Protein AF-A0A5T9C1I9-F1 (afdb_monomer)

Solvent-accessible surface area (backbone atoms only — not comparable to full-atom values): 7649 Å² total; per-residue (Å²): 136,84,78,83,82,75,85,80,89,58,76,72,68,93,82,67,43,66,68,59,54,55,48,42,57,72,48,64,39,68,63,46,47,53,50,53,51,53,54,49,52,51,51,50,46,54,54,49,68,30,82,88,58,70,53,65,88,84,57,50,72,68,53,45,71,75,66,51,86,80,66,50,69,68,56,51,53,53,50,50,54,51,50,54,50,54,51,51,51,49,47,43,70,79,39,43,66,62,52,46,63,74,30,64,92,41,55,69,57,50,37,62,74,50,31,74,69,52,34,53,55,45,61,74,78,105

Mean predicted aligned error: 17.59 Å

Radius of gyration: 24.04 Å; Cα contacts (8 Å, |Δi|>4): 45; chains: 1; bounding box: 40×35×64 Å

Sequence (126 aa):
IALNKTYSGGDFDGTVRRRDFDYLKSNRRNENWNYLHNVYINACHYVHFSPQANINTSATFLQLLVNDCHSSQKNLIRNLHRLTSSVMETYITYFHYEVASTFYRSMADLKYLLGNSLYTKFKALN

pLDDT: mean 73.34, std 17.51, range [28.92, 95.19]

Foldseek 3Di:
DDQDPDDPPDQDDDDHGPVVVVVLCVPPNVVSVVVVVVVVVVVVCCCQVPVVVVHPPVDDPVSCVVPVPPQDPVNVVVVVVVVVLVVLLVCLVPPLVVVCVVCVVPLVVVCVVNPDPSSVVSVVND

Organism: Salmonella enterica (NCBI:txid28901)

Secondary structure (DSSP, 8-state):
---------SS-STT--HHHHHHHHHSSHHHHHHHHHHHHHHHHHHHHT-TTT---TT--HHHHHHH-TTS-HHHHHHHHHHHHHHHHHHHHHHSHHHHHHHTTT-HHHHHHHHHHHHHHHHHHH-

Structure (mmCIF, N/CA/C/O backbone):
data_AF-A0A5T9C1I9-F1
#
_entry.id   AF-A0A5T9C1I9-F1
#
loop_
_atom_site.group_PDB
_atom_site.id
_atom_site.type_symbol
_atom_site.label_atom_id
_atom_site.label_alt_id
_atom_site.label_comp_id
_atom_site.label_asym_id
_atom_site.label_entity_id
_atom_site.label_seq_id
_atom_site.pdbx_PDB_ins_code
_atom_site.Cartn_x
_atom_site.Cartn_y
_atom_site.Cartn_z
_atom_site.occupancy
_atom_site.B_iso_or_equiv
_atom_site.auth_seq_id
_atom_site.auth_comp_id
_atom_site.auth_asym_id
_atom_site.auth_atom_id
_atom_site.pdbx_PDB_model_num
ATOM 1 N N . ILE A 1 1 ? 12.825 7.016 -28.444 1.00 35.12 1 ILE A N 1
ATOM 2 C CA . ILE A 1 1 ? 11.604 6.889 -29.277 1.00 35.12 1 ILE A CA 1
ATOM 3 C C . ILE A 1 1 ? 10.414 6.991 -28.331 1.00 35.12 1 ILE A C 1
ATOM 5 O O . ILE A 1 1 ? 10.193 6.071 -27.557 1.00 35.12 1 ILE A O 1
ATOM 9 N N . ALA A 1 2 ? 9.740 8.141 -28.279 1.00 28.92 2 ALA A N 1
ATOM 10 C CA . ALA A 1 2 ? 8.581 8.323 -27.408 1.00 28.92 2 ALA A CA 1
ATOM 11 C C . ALA A 1 2 ? 7.333 7.843 -28.158 1.00 28.92 2 ALA A C 1
ATOM 13 O O . ALA A 1 2 ? 6.963 8.429 -29.172 1.00 28.92 2 ALA A O 1
ATOM 14 N N . LEU A 1 3 ? 6.725 6.747 -27.698 1.00 38.69 3 LEU A N 1
ATOM 15 C CA . LEU A 1 3 ? 5.473 6.250 -28.267 1.00 38.69 3 LEU A CA 1
ATOM 16 C C . LEU A 1 3 ? 4.351 7.227 -27.913 1.00 38.69 3 LEU A C 1
ATOM 18 O O . LEU A 1 3 ? 4.099 7.499 -26.737 1.00 38.69 3 LEU A O 1
ATOM 22 N N . ASN A 1 4 ? 3.704 7.769 -28.942 1.00 38.50 4 ASN A N 1
ATOM 23 C CA . ASN A 1 4 ? 2.509 8.582 -28.798 1.00 38.50 4 ASN A CA 1
ATOM 24 C C . ASN A 1 4 ? 1.386 7.706 -28.213 1.00 38.50 4 ASN A C 1
ATOM 26 O O . ASN A 1 4 ? 1.020 6.702 -28.809 1.00 38.50 4 ASN A O 1
ATOM 30 N N . LYS A 1 5 ? 0.884 8.063 -27.024 1.00 47.31 5 LYS A N 1
ATOM 31 C CA . LYS A 1 5 ? -0.134 7.307 -26.265 1.00 47.31 5 LYS A CA 1
ATOM 32 C C . LYS A 1 5 ? -1.564 7.805 -26.508 1.00 47.31 5 LYS A C 1
ATOM 34 O O . LYS A 1 5 ? -2.463 7.486 -25.733 1.00 47.31 5 LYS A O 1
ATOM 39 N N . THR A 1 6 ? -1.773 8.660 -27.507 1.00 44.78 6 THR A N 1
ATOM 40 C CA . THR A 1 6 ? -3.110 9.175 -27.812 1.00 44.78 6 THR A CA 1
ATOM 41 C C . THR A 1 6 ? -3.872 8.174 -28.677 1.00 44.78 6 THR A C 1
ATOM 43 O O . THR A 1 6 ? -3.552 7.964 -29.843 1.00 44.78 6 THR A O 1
ATOM 46 N N . TYR A 1 7 ? -4.889 7.550 -28.077 1.00 47.50 7 TYR A N 1
ATOM 47 C CA . TYR A 1 7 ? -5.825 6.663 -28.763 1.00 47.50 7 TYR A CA 1
ATOM 48 C C . TYR A 1 7 ? -6.579 7.450 -29.842 1.00 47.50 7 TYR A C 1
ATOM 50 O O . TYR A 1 7 ? -7.367 8.343 -29.532 1.00 47.50 7 TYR A O 1
ATOM 58 N N . SER A 1 8 ? -6.321 7.130 -31.109 1.00 55.69 8 SER A N 1
ATOM 59 C CA . SER A 1 8 ? -6.887 7.821 -32.279 1.00 55.69 8 SER A CA 1
ATOM 60 C C . SER A 1 8 ? -8.128 7.128 -32.859 1.00 55.69 8 SER A C 1
ATOM 62 O O . SER A 1 8 ? -8.656 7.557 -33.880 1.00 55.69 8 SER A O 1
ATOM 64 N N . GLY A 1 9 ? -8.628 6.074 -32.200 1.00 47.19 9 GLY A N 1
ATOM 65 C CA . GLY A 1 9 ? -9.895 5.421 -32.549 1.00 47.19 9 GLY A CA 1
ATOM 66 C C . GLY A 1 9 ? -9.910 4.668 -33.886 1.00 47.19 9 GLY A C 1
ATOM 67 O O . GLY A 1 9 ? -10.980 4.251 -34.320 1.00 47.19 9 GLY A O 1
ATOM 68 N N . GLY A 1 10 ? -8.754 4.494 -34.537 1.00 55.16 10 GLY A N 1
ATOM 69 C CA . GLY A 1 10 ? -8.602 3.746 -35.788 1.00 55.16 10 GLY A CA 1
ATOM 70 C C . GLY A 1 10 ? -8.102 2.308 -35.597 1.00 55.16 10 GLY A C 1
ATOM 71 O O . GLY A 1 10 ? -7.619 1.929 -34.535 1.00 55.16 10 GLY A O 1
ATOM 72 N N . ASP A 1 11 ? -8.173 1.516 -36.670 1.00 47.75 11 ASP A N 1
ATOM 73 C CA . ASP A 1 11 ? -7.818 0.081 -36.724 1.00 47.75 11 ASP A CA 1
ATOM 74 C C . ASP A 1 11 ? -6.314 -0.217 -36.518 1.00 47.75 11 ASP A C 1
ATOM 76 O O . ASP A 1 11 ? -5.903 -1.374 -36.406 1.00 47.75 11 ASP A O 1
ATOM 80 N N . PHE A 1 12 ? -5.490 0.830 -36.477 1.00 46.81 12 PHE A N 1
ATOM 81 C CA . PHE A 1 12 ? -4.052 0.774 -36.249 1.00 46.81 12 PHE A CA 1
ATOM 82 C C . PHE A 1 12 ? -3.656 1.764 -35.161 1.00 46.81 12 PHE A C 1
ATOM 84 O O . PHE A 1 12 ? -3.313 2.910 -35.439 1.00 46.81 12 PHE A O 1
ATOM 91 N N . ASP A 1 13 ? -3.645 1.284 -33.922 1.00 45.44 13 ASP A N 1
ATOM 92 C CA . ASP A 1 13 ? -2.891 1.923 -32.851 1.00 45.44 13 ASP A CA 1
ATOM 93 C C . ASP A 1 13 ? -1.577 1.153 -32.657 1.00 45.44 13 ASP A C 1
ATOM 95 O O . ASP A 1 13 ? -1.483 0.154 -31.942 1.00 45.44 13 ASP A O 1
ATOM 99 N N . GLY A 1 14 ? -0.572 1.563 -33.430 1.00 50.41 14 GLY A N 1
ATOM 100 C CA . GLY A 1 14 ? 0.846 1.366 -33.140 1.00 50.41 14 GLY A CA 1
ATOM 101 C C . GLY A 1 14 ? 1.459 -0.033 -33.227 1.00 50.41 14 GLY A C 1
ATOM 102 O O . GLY A 1 14 ? 2.653 -0.090 -33.505 1.00 50.41 14 GLY A O 1
ATOM 103 N N . THR A 1 15 ? 0.750 -1.149 -33.009 1.00 56.94 15 THR A N 1
ATOM 104 C CA . THR A 1 15 ? 1.435 -2.466 -32.967 1.00 56.94 15 THR A CA 1
ATOM 105 C C . THR A 1 15 ? 0.651 -3.701 -33.426 1.00 56.94 15 THR A C 1
ATOM 107 O O . THR A 1 15 ? 1.278 -4.562 -34.033 1.00 56.94 15 THR A O 1
ATOM 110 N N . VAL A 1 16 ? -0.669 -3.833 -33.226 1.00 54.31 16 VAL A N 1
ATOM 111 C CA . VAL A 1 16 ? -1.455 -5.001 -33.710 1.00 54.31 16 VAL A CA 1
ATOM 112 C C . VAL A 1 16 ? -2.927 -4.608 -33.902 1.00 54.31 16 VAL A C 1
ATOM 114 O O . VAL A 1 16 ? -3.477 -3.894 -33.064 1.00 54.31 16 VAL A O 1
ATOM 117 N N . ARG A 1 17 ? -3.598 -5.073 -34.971 1.00 61.66 17 ARG A N 1
ATOM 118 C CA . ARG A 1 17 ? -5.036 -4.804 -35.167 1.00 61.66 17 ARG A CA 1
ATOM 119 C C . ARG A 1 17 ? -5.861 -5.617 -34.169 1.00 61.66 17 ARG A C 1
ATOM 121 O O . ARG A 1 17 ? -5.630 -6.812 -33.989 1.00 61.66 17 ARG A O 1
ATOM 128 N N . ARG A 1 18 ? -6.896 -5.013 -33.583 1.00 65.00 18 ARG A N 1
ATOM 129 C CA . ARG A 1 18 ? -7.778 -5.670 -32.597 1.00 65.00 18 ARG A CA 1
ATOM 130 C C . ARG A 1 18 ? -8.372 -6.993 -33.098 1.00 65.00 18 ARG A C 1
ATOM 132 O O . ARG A 1 18 ? -8.382 -7.976 -32.365 1.00 65.00 18 ARG A O 1
ATOM 139 N N . ARG A 1 19 ? -8.777 -7.035 -34.369 1.00 70.31 19 ARG A N 1
ATOM 140 C CA . ARG A 1 19 ? -9.316 -8.237 -35.027 1.00 70.31 19 ARG A CA 1
ATOM 141 C C . ARG A 1 19 ? -8.343 -9.424 -35.019 1.00 70.31 19 ARG A C 1
ATOM 143 O O . ARG A 1 19 ? -8.775 -10.566 -34.910 1.00 70.31 19 ARG A O 1
ATOM 150 N N . ASP A 1 20 ? -7.040 -9.155 -35.103 1.00 68.25 20 ASP A N 1
ATOM 151 C CA . ASP A 1 20 ? -6.012 -10.193 -35.119 1.00 68.25 20 ASP A CA 1
ATOM 152 C C . ASP A 1 20 ? -5.862 -10.778 -33.704 1.00 68.25 20 ASP A C 1
ATOM 154 O O . ASP A 1 20 ? -5.730 -11.989 -33.533 1.00 68.25 20 ASP A O 1
ATOM 158 N N . PHE A 1 21 ? -5.998 -9.940 -32.671 1.00 69.75 21 PHE A N 1
ATOM 159 C CA . PHE A 1 21 ? -6.035 -10.384 -31.277 1.00 69.75 21 PHE A CA 1
ATOM 160 C C . PHE A 1 21 ? -7.299 -11.198 -30.956 1.00 69.75 21 PHE A C 1
ATOM 162 O O . PHE A 1 21 ? -7.218 -12.244 -30.310 1.00 69.75 21 PHE A O 1
ATOM 169 N N . ASP A 1 22 ? -8.462 -10.763 -31.447 1.00 73.06 22 ASP A N 1
ATOM 170 C CA . ASP A 1 22 ? -9.727 -11.488 -31.280 1.00 73.06 22 ASP A CA 1
ATOM 171 C C . ASP A 1 22 ? -9.695 -12.861 -31.986 1.00 73.06 22 ASP A C 1
ATOM 173 O 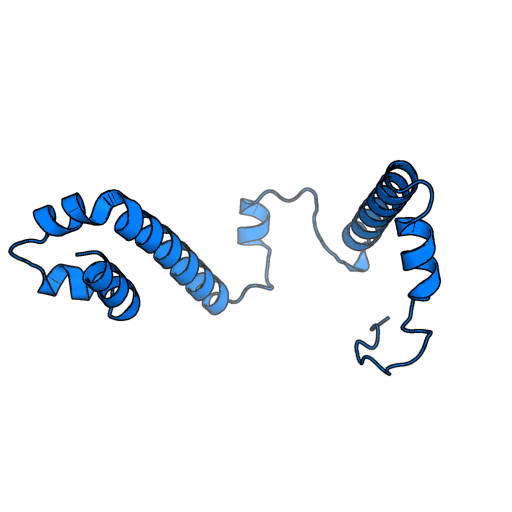O . ASP A 1 22 ? -10.180 -13.866 -31.449 1.00 73.06 22 ASP A O 1
ATOM 177 N N . TYR A 1 23 ? -9.036 -12.947 -33.147 1.00 79.06 23 TYR A N 1
ATOM 178 C CA . TYR A 1 23 ? -8.775 -14.212 -33.836 1.00 79.06 23 TYR A CA 1
ATOM 179 C C . TYR A 1 23 ? -7.835 -15.131 -33.035 1.00 79.06 23 TYR A C 1
ATOM 181 O O . TYR A 1 23 ? -8.157 -16.296 -32.797 1.00 79.06 23 TYR A O 1
ATOM 189 N N . LEU A 1 24 ? -6.705 -14.614 -32.542 1.00 72.75 24 LEU A N 1
ATOM 190 C CA . LEU A 1 24 ? -5.756 -15.394 -31.731 1.00 72.75 24 LEU A CA 1
ATOM 191 C C . LEU A 1 24 ? -6.370 -15.892 -30.414 1.00 72.75 24 LEU A C 1
ATOM 193 O O . LEU A 1 24 ? -6.001 -16.957 -29.918 1.00 72.75 24 LEU A O 1
ATOM 197 N N . LYS A 1 25 ? -7.323 -15.142 -29.851 1.00 72.00 25 LYS A N 1
ATOM 198 C CA . LYS A 1 25 ? -8.047 -15.510 -28.629 1.00 72.00 25 LYS A CA 1
ATOM 199 C C . LYS A 1 25 ? -9.074 -16.623 -28.854 1.00 72.00 25 LYS A C 1
ATOM 201 O O . LYS A 1 25 ? -9.327 -17.404 -27.934 1.00 72.00 25 LYS A O 1
ATOM 206 N N . SER A 1 26 ? -9.679 -16.680 -30.040 1.00 80.25 26 SER A N 1
ATOM 207 C CA . SER A 1 26 ? -10.710 -17.665 -30.390 1.00 80.25 26 SER A CA 1
ATOM 208 C C . SER A 1 26 ? -10.133 -18.960 -30.962 1.00 80.25 26 SER A C 1
ATOM 210 O O . SER A 1 26 ? -10.705 -20.025 -30.735 1.00 80.25 26 SER A O 1
ATOM 212 N N . ASN A 1 27 ? -8.981 -18.903 -31.632 1.00 75.69 27 ASN A N 1
ATOM 213 C CA . ASN A 1 27 ? -8.344 -20.069 -32.234 1.00 75.69 27 ASN A CA 1
ATOM 214 C C . ASN A 1 27 ? -7.120 -20.519 -31.418 1.00 75.69 27 ASN A C 1
ATOM 216 O O . ASN A 1 27 ? -6.255 -19.704 -31.124 1.00 75.69 27 ASN A O 1
ATOM 220 N N . ARG A 1 28 ? -7.031 -21.805 -31.043 1.00 75.44 28 ARG A N 1
ATOM 221 C CA . ARG A 1 28 ? -5.910 -22.389 -30.259 1.00 75.44 28 ARG A CA 1
ATOM 222 C C . ARG A 1 28 ? -5.487 -21.549 -29.045 1.00 75.44 28 ARG A C 1
ATOM 224 O O . ARG A 1 28 ? -4.306 -21.299 -28.803 1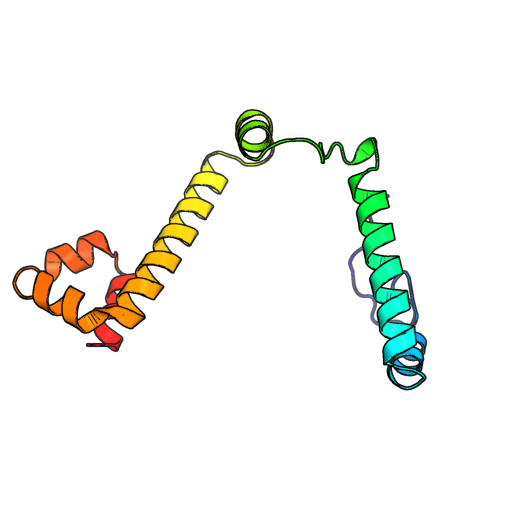.00 75.44 28 ARG A O 1
ATOM 231 N N . ARG A 1 29 ? -6.485 -21.123 -28.267 1.00 77.12 29 ARG A N 1
ATOM 232 C CA . ARG A 1 29 ? -6.367 -20.143 -27.177 1.00 77.12 29 ARG A CA 1
ATOM 233 C C . ARG A 1 29 ? -5.177 -20.379 -26.241 1.00 77.12 29 ARG A C 1
ATOM 235 O O . ARG A 1 29 ? -4.479 -19.425 -25.928 1.00 77.12 29 ARG A O 1
ATOM 242 N N . ASN A 1 30 ? -4.935 -21.615 -25.806 1.00 77.56 30 ASN A N 1
ATOM 243 C CA . ASN A 1 30 ? -3.859 -21.913 -24.853 1.00 77.56 30 ASN A CA 1
ATOM 244 C C . ASN A 1 30 ? -2.463 -21.772 -25.481 1.00 77.56 30 ASN A C 1
ATOM 246 O O . ASN A 1 30 ? -1.581 -21.173 -24.877 1.00 77.56 30 ASN A O 1
ATOM 250 N N . GLU A 1 31 ? -2.267 -22.273 -26.703 1.00 80.81 31 GLU A N 1
ATOM 251 C CA . GLU A 1 31 ? -0.987 -22.185 -27.421 1.00 80.81 31 GLU A CA 1
ATOM 252 C C . GLU A 1 31 ? -0.656 -20.735 -27.782 1.00 80.81 31 GLU A C 1
ATOM 254 O O . GLU A 1 31 ? 0.443 -20.256 -27.503 1.00 80.81 31 GLU A O 1
ATOM 259 N N . ASN A 1 32 ? -1.635 -20.013 -28.332 1.00 76.94 32 ASN A N 1
ATOM 260 C CA . ASN A 1 32 ? -1.467 -18.616 -28.722 1.00 76.94 32 ASN A CA 1
ATOM 261 C C . ASN A 1 32 ? -1.265 -17.707 -27.509 1.00 76.94 32 ASN A C 1
ATOM 263 O O . ASN A 1 32 ? -0.437 -16.800 -27.554 1.00 76.94 32 ASN A O 1
ATOM 267 N N . TRP A 1 33 ? -1.968 -17.966 -26.404 1.00 76.75 33 TRP A N 1
ATOM 268 C CA . TRP A 1 33 ? -1.745 -17.241 -25.157 1.00 76.75 33 TRP A CA 1
ATOM 269 C C . TRP A 1 33 ? -0.342 -17.484 -24.600 1.00 76.75 33 TRP A C 1
ATOM 271 O O . TRP A 1 33 ? 0.347 -16.523 -24.267 1.00 76.75 33 TRP A O 1
ATOM 281 N N . ASN A 1 34 ? 0.113 -18.740 -24.565 1.00 75.44 34 ASN A N 1
ATOM 282 C CA . ASN A 1 34 ? 1.464 -19.077 -24.115 1.00 75.44 34 ASN A CA 1
ATOM 283 C C . ASN A 1 34 ? 2.532 -18.408 -24.990 1.00 75.44 34 ASN A C 1
ATOM 285 O O . ASN A 1 34 ? 3.490 -17.837 -24.470 1.00 75.44 34 ASN A O 1
ATOM 289 N N . TYR A 1 35 ? 2.353 -18.420 -26.313 1.00 78.19 35 TYR A N 1
ATOM 290 C CA . TYR A 1 35 ? 3.252 -17.742 -27.245 1.00 78.19 35 TYR A CA 1
ATOM 291 C C . TYR A 1 35 ? 3.297 -16.226 -27.004 1.00 78.19 35 TYR A C 1
ATOM 293 O O . TYR A 1 35 ? 4.377 -15.670 -26.811 1.00 78.19 35 TYR A O 1
ATOM 301 N N . LEU A 1 36 ? 2.138 -15.560 -26.945 1.00 75.31 36 LEU A N 1
ATOM 302 C CA . LEU A 1 36 ? 2.051 -14.115 -26.701 1.00 75.31 36 LEU A CA 1
ATOM 303 C C . LEU A 1 36 ? 2.646 -13.726 -25.342 1.00 75.31 36 LEU A C 1
ATOM 305 O O . LEU A 1 36 ? 3.351 -12.723 -25.242 1.00 75.31 36 LEU A O 1
ATOM 309 N N . HIS A 1 37 ? 2.403 -14.533 -24.310 1.00 73.31 37 HIS A N 1
ATOM 310 C CA . HIS A 1 37 ? 2.959 -14.325 -22.979 1.00 73.31 37 HIS A CA 1
ATOM 311 C C . HIS A 1 37 ? 4.491 -14.421 -22.979 1.00 73.31 37 HIS A C 1
ATOM 313 O O . HIS A 1 37 ? 5.163 -13.542 -22.440 1.00 73.31 37 HIS A O 1
ATOM 319 N N . ASN A 1 38 ? 5.053 -15.423 -23.659 1.00 71.81 38 ASN A N 1
ATOM 320 C CA . ASN A 1 38 ? 6.502 -15.579 -23.794 1.00 71.81 38 ASN A CA 1
ATOM 321 C C . ASN A 1 38 ? 7.138 -14.430 -24.591 1.00 71.81 38 ASN A C 1
ATOM 323 O O . ASN A 1 38 ? 8.190 -13.918 -24.209 1.00 71.81 38 ASN A O 1
ATOM 327 N N . VAL A 1 39 ? 6.492 -13.979 -25.671 1.00 74.31 39 VAL A N 1
ATOM 328 C CA . VAL A 1 39 ? 6.957 -12.822 -26.453 1.00 74.31 39 VAL A CA 1
ATOM 329 C C . VAL A 1 39 ? 6.931 -11.544 -25.611 1.00 74.31 39 VAL A C 1
ATOM 331 O O . VAL A 1 39 ? 7.893 -10.778 -25.650 1.00 74.31 39 VAL A O 1
ATOM 334 N N . TYR A 1 40 ? 5.887 -11.335 -24.805 1.00 72.31 40 TYR A N 1
ATOM 335 C CA . TYR A 1 40 ? 5.808 -10.210 -23.872 1.00 72.31 40 TYR A CA 1
ATOM 336 C C . TYR A 1 40 ? 6.941 -10.242 -22.837 1.00 72.31 40 TYR A C 1
ATOM 338 O O . TYR A 1 40 ? 7.630 -9.238 -22.670 1.00 72.31 40 TYR A O 1
ATOM 346 N N . ILE A 1 41 ? 7.188 -11.392 -22.198 1.00 67.56 41 ILE A N 1
ATOM 347 C CA . ILE A 1 41 ? 8.297 -11.558 -21.242 1.00 67.56 41 ILE A CA 1
ATOM 348 C C . ILE A 1 41 ? 9.633 -11.213 -21.905 1.00 67.56 41 ILE A C 1
ATOM 350 O O . ILE A 1 41 ? 10.418 -10.444 -21.351 1.00 67.56 41 ILE A O 1
ATOM 354 N N . ASN A 1 42 ? 9.873 -11.720 -23.115 1.00 67.94 42 ASN A N 1
ATOM 355 C CA . ASN A 1 42 ? 11.107 -11.456 -23.851 1.00 67.94 42 ASN A CA 1
ATOM 356 C C . ASN A 1 42 ? 11.251 -9.979 -24.243 1.00 67.94 42 ASN A C 1
ATOM 358 O O . ASN A 1 42 ? 12.347 -9.428 -24.153 1.00 67.94 42 ASN A O 1
ATOM 362 N N . ALA A 1 43 ? 10.159 -9.317 -24.630 1.00 69.31 43 ALA A N 1
ATOM 363 C CA . ALA A 1 43 ? 10.158 -7.885 -24.913 1.00 69.31 43 ALA A CA 1
ATOM 364 C C . ALA A 1 43 ? 10.434 -7.060 -23.646 1.00 69.31 43 ALA A C 1
ATOM 366 O O . ALA A 1 43 ? 11.233 -6.126 -23.687 1.00 69.31 43 ALA A O 1
ATOM 367 N N . CYS A 1 44 ? 9.839 -7.430 -22.508 1.00 62.38 44 CYS A N 1
ATOM 368 C CA . CYS A 1 44 ? 10.135 -6.821 -21.213 1.00 62.38 44 CYS A CA 1
ATOM 369 C C . CYS A 1 44 ? 11.605 -7.003 -20.839 1.00 62.38 44 CYS A C 1
ATOM 371 O O . CYS A 1 44 ? 12.259 -6.024 -20.493 1.00 62.38 44 CYS A O 1
ATOM 373 N N . HIS A 1 45 ? 12.148 -8.216 -20.962 1.00 64.94 45 HIS A N 1
ATOM 374 C CA . HIS A 1 45 ? 13.574 -8.456 -20.765 1.00 64.94 45 HIS A CA 1
ATOM 375 C C . HIS A 1 45 ? 14.402 -7.551 -21.678 1.00 64.94 45 HIS A C 1
ATOM 377 O O . HIS A 1 45 ? 15.237 -6.809 -21.183 1.00 64.94 45 HIS A O 1
ATOM 383 N N . TYR A 1 46 ? 14.131 -7.510 -22.980 1.00 65.62 46 TYR A N 1
ATOM 384 C CA . TYR A 1 46 ? 14.875 -6.658 -23.908 1.00 65.62 46 TYR A CA 1
ATOM 385 C C . TYR A 1 46 ? 14.835 -5.165 -23.529 1.00 65.62 46 TYR A C 1
ATOM 387 O O . TYR A 1 46 ? 15.860 -4.485 -23.555 1.00 65.62 46 TYR A O 1
ATOM 395 N N . VAL A 1 47 ? 13.670 -4.651 -23.126 1.00 60.72 47 VAL A N 1
ATOM 396 C CA . VAL A 1 47 ? 13.516 -3.258 -22.677 1.00 60.72 47 VAL A CA 1
ATOM 397 C C . VAL A 1 47 ? 14.270 -3.006 -21.370 1.00 60.72 47 VAL A C 1
ATOM 399 O O . VAL A 1 47 ? 14.949 -1.989 -21.252 1.00 60.72 47 VAL A O 1
ATOM 402 N N . HIS A 1 48 ? 14.189 -3.920 -20.404 1.00 57.59 48 HIS A N 1
ATOM 403 C CA . HIS A 1 48 ? 14.820 -3.769 -19.090 1.00 57.59 48 HIS A CA 1
ATOM 404 C C . HIS A 1 48 ? 16.327 -4.067 -19.089 1.00 57.59 48 HIS A C 1
ATOM 406 O O . HIS A 1 48 ? 17.040 -3.528 -18.250 1.00 57.59 48 HIS A O 1
ATOM 412 N N . PHE A 1 49 ? 16.819 -4.856 -20.046 1.00 57.12 49 PHE A N 1
ATOM 413 C CA . PHE A 1 49 ? 18.243 -5.116 -20.282 1.00 57.12 49 PHE A CA 1
ATOM 414 C C . PHE A 1 49 ? 18.880 -4.131 -21.278 1.00 57.12 49 PHE A C 1
ATOM 416 O O . PHE A 1 49 ? 20.079 -4.220 -21.542 1.00 57.12 49 PHE A O 1
ATOM 423 N N . SER A 1 50 ? 18.121 -3.177 -21.834 1.00 56.06 50 SER A N 1
ATOM 424 C CA . SER A 1 50 ? 18.694 -2.131 -22.684 1.00 56.06 50 SER A CA 1
ATOM 425 C C . SER A 1 50 ? 19.671 -1.262 -21.873 1.00 56.06 50 SER A C 1
ATOM 427 O O . SER A 1 50 ? 19.273 -0.718 -20.839 1.00 56.06 50 SER A O 1
ATOM 429 N N . PRO A 1 51 ? 20.908 -1.023 -22.355 1.00 54.66 51 PRO A N 1
ATOM 430 C CA . PRO A 1 51 ? 21.862 -0.118 -21.702 1.00 54.66 51 PRO A CA 1
ATOM 431 C C . PRO A 1 51 ? 21.307 1.298 -21.485 1.00 54.66 51 PRO A C 1
ATOM 433 O O . PRO A 1 51 ? 21.731 2.010 -20.582 1.00 54.66 51 PRO A O 1
ATOM 436 N N . GLN A 1 52 ? 20.330 1.705 -22.300 1.00 52.78 52 GLN A N 1
ATOM 437 C CA . GLN A 1 52 ? 19.668 3.010 -22.227 1.00 52.78 52 GLN A CA 1
ATOM 438 C C . GLN A 1 52 ? 18.583 3.068 -21.143 1.00 52.78 52 GLN A C 1
ATOM 440 O O . GLN A 1 52 ? 18.210 4.160 -20.721 1.00 52.78 52 GLN A O 1
ATOM 445 N N . ALA A 1 53 ? 18.066 1.916 -20.700 1.00 58.41 53 ALA A N 1
ATOM 446 C CA . ALA A 1 53 ? 17.108 1.844 -19.600 1.00 58.41 53 ALA A CA 1
ATOM 447 C C . ALA A 1 53 ? 17.790 2.028 -18.235 1.00 58.41 53 ALA A C 1
ATOM 449 O O . ALA A 1 53 ? 17.130 2.446 -17.290 1.00 58.41 53 ALA A O 1
ATOM 450 N N . ASN A 1 54 ? 19.101 1.760 -18.143 1.00 56.06 54 ASN A N 1
ATOM 451 C CA . ASN A 1 54 ? 19.921 1.926 -16.937 1.00 56.06 54 ASN A CA 1
ATOM 452 C C . ASN A 1 54 ? 19.342 1.225 -15.686 1.00 56.06 54 ASN A C 1
ATOM 454 O O . ASN A 1 54 ? 19.528 1.677 -14.558 1.00 56.06 54 ASN A O 1
ATOM 458 N N . ILE A 1 55 ? 18.612 0.120 -15.882 1.00 58.78 55 ILE A N 1
ATOM 459 C CA . ILE A 1 55 ? 18.037 -0.675 -14.795 1.00 58.78 55 ILE A CA 1
ATOM 460 C C . ILE A 1 55 ? 19.058 -1.745 -14.417 1.00 58.78 55 ILE A C 1
ATOM 462 O O . ILE A 1 55 ? 19.353 -2.649 -15.195 1.00 58.78 55 ILE A O 1
ATOM 466 N N . ASN A 1 56 ? 19.605 -1.648 -13.208 1.00 58.62 56 ASN A N 1
ATOM 467 C CA . ASN A 1 56 ? 20.521 -2.652 -12.682 1.00 58.62 56 ASN A CA 1
ATOM 468 C C . ASN A 1 56 ? 19.720 -3.865 -12.181 1.00 58.62 56 ASN A C 1
ATOM 470 O O . ASN A 1 56 ? 19.340 -3.935 -11.015 1.00 58.62 56 ASN A O 1
ATOM 474 N N . THR A 1 57 ? 19.461 -4.826 -13.069 1.00 57.38 57 THR A N 1
ATOM 475 C CA . THR A 1 57 ? 18.710 -6.062 -12.771 1.00 57.38 57 THR A CA 1
ATOM 476 C C . THR A 1 57 ? 19.405 -6.977 -11.757 1.00 57.38 57 THR A C 1
ATOM 478 O O . THR A 1 57 ? 18.787 -7.904 -11.243 1.00 57.38 57 THR A O 1
ATOM 481 N N . SER A 1 58 ? 20.686 -6.728 -11.472 1.00 55.28 58 SER A N 1
ATOM 482 C CA . SER A 1 58 ? 21.479 -7.401 -10.438 1.00 55.28 58 SER A CA 1
ATOM 483 C C . SER A 1 58 ? 21.503 -6.660 -9.095 1.00 55.28 58 SER A C 1
ATOM 485 O O . SER A 1 58 ? 22.105 -7.155 -8.143 1.00 55.28 58 SER A O 1
ATOM 487 N N . ALA A 1 59 ? 20.874 -5.484 -8.992 1.00 57.03 59 ALA A N 1
ATOM 488 C CA . ALA A 1 59 ? 20.849 -4.722 -7.752 1.00 57.03 59 ALA A CA 1
ATOM 489 C C . ALA A 1 59 ? 19.887 -5.344 -6.734 1.00 57.03 59 ALA A C 1
ATOM 491 O O . ALA A 1 59 ? 18.705 -5.569 -6.992 1.00 57.03 59 ALA A O 1
ATOM 492 N N . THR A 1 60 ? 20.402 -5.572 -5.532 1.00 58.03 60 THR A N 1
ATOM 493 C CA 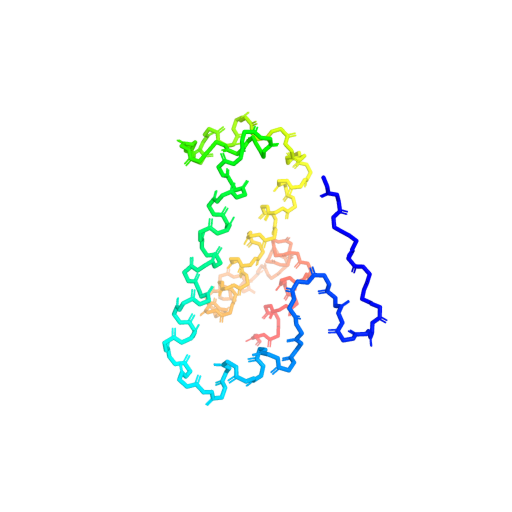. THR A 1 60 ? 19.600 -5.931 -4.360 1.00 58.03 60 THR A CA 1
ATOM 494 C C . THR A 1 60 ? 18.703 -4.767 -3.933 1.00 58.03 60 THR A C 1
ATOM 496 O O . THR A 1 60 ? 18.995 -3.603 -4.210 1.00 58.03 60 THR A O 1
ATOM 499 N N . PHE A 1 61 ? 17.631 -5.062 -3.192 1.00 52.88 61 PHE A N 1
ATOM 500 C CA . PHE A 1 61 ? 16.705 -4.045 -2.674 1.00 52.88 61 PHE A CA 1
ATOM 501 C C . PHE A 1 61 ? 17.423 -2.886 -1.959 1.00 52.88 61 PHE A C 1
ATOM 503 O O . PHE A 1 61 ? 17.094 -1.727 -2.184 1.00 52.88 61 PHE A O 1
ATOM 510 N N . LEU A 1 62 ? 18.450 -3.181 -1.154 1.00 58.59 62 LEU A N 1
ATOM 511 C CA . LEU A 1 62 ? 19.232 -2.158 -0.452 1.00 58.59 62 LEU A CA 1
ATOM 512 C C . LEU A 1 62 ? 20.082 -1.304 -1.403 1.00 58.59 62 LEU A C 1
ATOM 514 O O . LEU A 1 62 ? 20.236 -0.109 -1.178 1.00 58.59 62 LEU A O 1
ATOM 518 N N . GLN A 1 63 ? 20.599 -1.886 -2.484 1.00 56.06 63 GLN A N 1
ATOM 519 C CA . GLN A 1 63 ? 21.353 -1.145 -3.500 1.00 56.06 63 GLN A CA 1
ATOM 520 C C . GLN A 1 63 ? 20.440 -0.227 -4.320 1.00 56.06 63 GLN A C 1
ATOM 522 O O . GLN A 1 63 ? 20.842 0.887 -4.644 1.00 56.06 63 GLN A O 1
ATOM 527 N N . LEU A 1 64 ? 19.201 -0.650 -4.587 1.00 56.12 64 LEU A N 1
ATOM 528 C CA . LEU A 1 64 ? 18.172 0.223 -5.154 1.00 56.12 64 LEU A CA 1
ATOM 529 C C . LEU A 1 64 ? 17.782 1.327 -4.162 1.00 56.12 64 LEU A C 1
ATOM 531 O O . LEU A 1 64 ? 17.639 2.472 -4.555 1.00 56.12 64 LEU A O 1
ATOM 535 N N . LEU A 1 65 ? 17.700 1.036 -2.863 1.00 55.34 65 LEU A N 1
ATOM 536 C CA . LEU A 1 65 ? 17.377 2.042 -1.84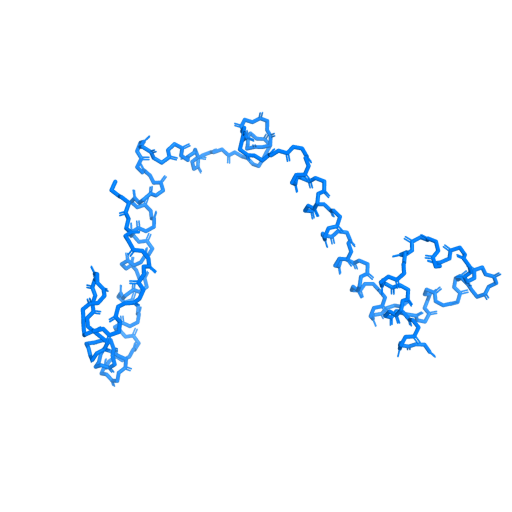6 1.00 55.34 65 LEU A CA 1
ATOM 537 C C . LEU A 1 65 ? 18.428 3.167 -1.746 1.00 55.34 65 LEU A C 1
ATOM 539 O O . LEU A 1 65 ? 18.078 4.308 -1.463 1.00 55.34 65 LEU A O 1
ATOM 543 N N . VAL A 1 66 ? 19.709 2.838 -1.951 1.00 57.25 66 VAL A N 1
ATOM 544 C CA . VAL A 1 66 ? 20.833 3.784 -1.826 1.00 57.25 66 VAL A CA 1
ATOM 545 C C . VAL A 1 66 ? 21.103 4.548 -3.131 1.00 57.25 66 VAL A C 1
ATOM 547 O O . VAL A 1 66 ? 21.468 5.718 -3.068 1.00 57.25 66 VAL A O 1
ATOM 550 N N . ASN A 1 67 ? 20.901 3.917 -4.297 1.00 48.78 67 ASN A N 1
ATOM 551 C CA . ASN A 1 67 ? 21.242 4.487 -5.612 1.00 48.78 67 ASN A CA 1
ATOM 552 C C . ASN A 1 67 ? 20.040 4.800 -6.526 1.00 48.78 67 ASN A C 1
ATOM 554 O O . ASN A 1 67 ? 20.254 5.333 -7.616 1.00 48.78 67 ASN A O 1
ATOM 558 N N . ASP 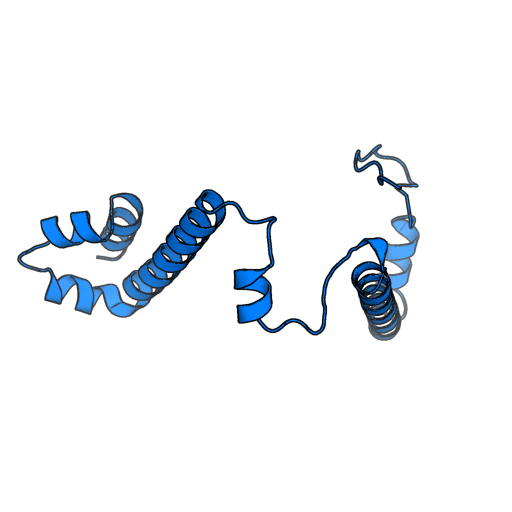A 1 68 ? 18.792 4.501 -6.147 1.00 50.06 68 ASP A N 1
ATOM 559 C CA . ASP A 1 68 ? 17.621 4.936 -6.920 1.00 50.06 68 ASP A CA 1
ATOM 560 C C . ASP A 1 68 ? 17.331 6.423 -6.654 1.00 50.06 68 ASP A C 1
ATOM 562 O O . ASP A 1 68 ? 16.504 6.814 -5.828 1.00 50.06 68 ASP A O 1
ATOM 566 N N . CYS A 1 69 ? 18.046 7.277 -7.386 1.00 51.72 69 CYS A N 1
ATOM 567 C CA . CYS A 1 69 ? 17.929 8.734 -7.356 1.00 51.72 69 CYS A CA 1
ATOM 568 C C . CYS A 1 69 ? 16.592 9.271 -7.917 1.00 51.72 69 CYS A C 1
ATOM 570 O O . CYS A 1 69 ? 16.429 10.488 -8.036 1.00 51.72 69 CYS A O 1
ATOM 572 N N . HIS A 1 70 ? 15.631 8.418 -8.295 1.00 54.28 70 HIS A N 1
ATOM 573 C CA . HIS A 1 70 ? 14.385 8.854 -8.941 1.00 54.28 70 HIS A CA 1
ATOM 574 C C . HIS A 1 70 ? 13.190 8.973 -7.989 1.00 54.28 70 HIS A C 1
ATOM 576 O O . HIS A 1 70 ? 12.207 9.658 -8.298 1.00 54.28 70 HIS A O 1
ATOM 582 N N . SER A 1 71 ? 13.266 8.367 -6.806 1.00 55.31 71 SER A N 1
ATOM 583 C CA . SER A 1 71 ? 12.215 8.472 -5.798 1.00 55.31 71 SER A CA 1
ATOM 584 C C . SER A 1 71 ? 12.522 9.614 -4.834 1.00 55.31 71 SER A C 1
ATOM 586 O O . SER A 1 71 ? 13.322 9.473 -3.917 1.00 55.31 71 SER A O 1
ATOM 588 N N . SER A 1 72 ? 11.863 10.766 -5.008 1.00 67.31 72 SER A N 1
ATOM 589 C CA . SER A 1 72 ? 11.979 11.848 -4.020 1.00 67.31 72 SER A CA 1
ATOM 590 C C . SER A 1 72 ? 11.593 11.342 -2.621 1.00 67.31 72 SER A C 1
ATOM 592 O O . SER A 1 72 ? 10.641 10.570 -2.479 1.00 67.31 72 SER A O 1
ATOM 594 N N . GLN A 1 73 ? 12.275 11.812 -1.572 1.00 72.31 73 GLN A N 1
ATOM 595 C CA . GLN A 1 73 ? 11.958 11.477 -0.173 1.00 72.31 73 GLN A CA 1
ATOM 596 C C . GLN A 1 73 ? 10.459 11.649 0.138 1.00 72.31 73 GLN A C 1
ATOM 598 O O . GLN A 1 73 ? 9.853 10.846 0.844 1.00 72.31 73 GLN A O 1
ATOM 603 N N . LYS A 1 74 ? 9.826 12.654 -0.475 1.00 76.12 74 LYS A N 1
ATOM 604 C CA . LYS A 1 74 ? 8.380 12.892 -0.416 1.00 76.12 74 LYS A CA 1
ATOM 605 C C . LYS A 1 74 ? 7.558 11.715 -0.957 1.00 76.12 74 LYS A C 1
ATOM 607 O O . LYS A 1 74 ? 6.568 11.327 -0.337 1.00 76.12 74 LYS A O 1
ATOM 612 N N . ASN A 1 75 ? 7.947 11.144 -2.097 1.00 75.69 75 ASN A N 1
ATOM 613 C CA . ASN A 1 75 ? 7.284 9.971 -2.670 1.00 75.69 75 ASN A CA 1
ATOM 614 C C . ASN A 1 75 ? 7.482 8.735 -1.793 1.00 75.69 75 ASN A C 1
ATOM 616 O O . ASN A 1 75 ? 6.528 7.981 -1.600 1.00 75.69 75 ASN A O 1
ATOM 620 N N . LEU A 1 76 ? 8.675 8.566 -1.218 1.00 76.69 76 LEU A N 1
ATOM 621 C CA . LEU A 1 76 ? 8.955 7.474 -0.290 1.00 76.69 76 LEU A CA 1
ATOM 622 C C . LEU A 1 76 ? 8.062 7.560 0.955 1.00 76.69 76 LEU A C 1
ATOM 624 O O . LEU A 1 76 ? 7.374 6.595 1.277 1.00 76.69 76 LEU A O 1
ATOM 628 N N . ILE A 1 77 ? 7.984 8.735 1.589 1.00 81.25 77 ILE A N 1
ATOM 629 C CA . ILE A 1 77 ? 7.106 8.978 2.745 1.00 81.25 77 ILE A CA 1
ATOM 630 C C . ILE A 1 77 ? 5.641 8.711 2.380 1.00 81.25 77 ILE A C 1
ATOM 632 O O . ILE A 1 77 ? 4.922 8.051 3.129 1.00 81.25 77 ILE A O 1
ATOM 636 N N . ARG A 1 78 ? 5.192 9.168 1.202 1.00 84.25 78 ARG A N 1
ATOM 637 C CA . ARG A 1 78 ? 3.820 8.923 0.735 1.00 84.25 78 ARG A CA 1
ATOM 638 C C . ARG A 1 78 ? 3.533 7.433 0.567 1.00 84.25 78 ARG A C 1
ATOM 640 O O . ARG A 1 78 ? 2.453 6.975 0.937 1.00 84.25 78 ARG A O 1
ATOM 647 N N . ASN A 1 79 ? 4.469 6.688 -0.012 1.00 81.94 79 ASN A N 1
ATOM 648 C CA . ASN A 1 79 ? 4.311 5.255 -0.232 1.00 81.94 79 ASN A CA 1
ATOM 649 C C . ASN A 1 79 ? 4.336 4.484 1.089 1.00 81.94 79 ASN A C 1
ATOM 651 O O . ASN A 1 79 ? 3.485 3.620 1.289 1.00 81.94 79 ASN A O 1
ATOM 655 N N . LEU A 1 80 ? 5.220 4.858 2.017 1.00 85.56 80 LEU A N 1
ATOM 656 C CA . LEU A 1 80 ? 5.256 4.289 3.360 1.00 85.56 80 LEU A CA 1
ATOM 657 C C . LEU A 1 80 ? 3.928 4.521 4.088 1.00 85.56 80 LEU A C 1
ATOM 659 O O . LEU A 1 80 ? 3.320 3.570 4.566 1.00 85.56 80 LEU A O 1
ATOM 663 N N . HIS A 1 81 ? 3.410 5.753 4.080 1.00 87.75 81 HIS A N 1
ATOM 664 C CA . HIS A 1 81 ? 2.122 6.068 4.699 1.00 87.75 81 HIS A CA 1
ATOM 665 C C . HIS A 1 81 ? 0.967 5.250 4.095 1.00 87.75 81 HIS A C 1
ATOM 667 O O . HIS A 1 81 ? 0.093 4.775 4.823 1.00 87.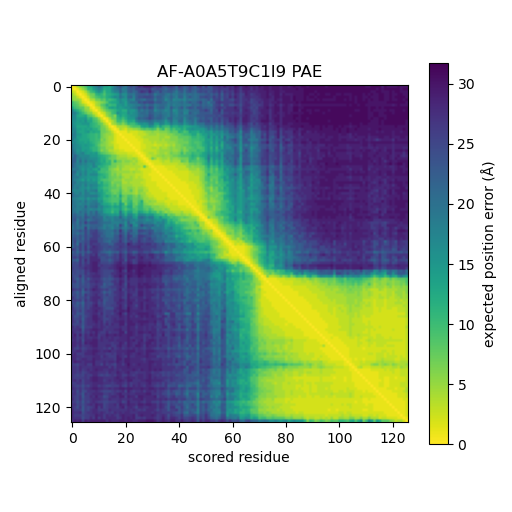75 81 HIS A O 1
ATOM 673 N N . ARG A 1 82 ? 0.949 5.061 2.767 1.00 88.50 82 ARG A N 1
ATOM 674 C CA . ARG A 1 82 ? -0.050 4.216 2.085 1.00 88.50 82 ARG A CA 1
ATOM 675 C C . ARG A 1 82 ? 0.045 2.754 2.513 1.00 88.50 82 ARG A C 1
ATOM 677 O O . ARG A 1 82 ? -0.989 2.133 2.757 1.00 88.50 82 ARG A O 1
ATOM 684 N N . LEU A 1 83 ? 1.261 2.226 2.615 1.00 91.81 83 LEU A N 1
ATOM 685 C CA . LEU A 1 83 ? 1.497 0.844 3.015 1.00 91.81 83 LEU A CA 1
ATOM 686 C C . LEU A 1 83 ? 1.066 0.619 4.468 1.00 91.81 83 LEU A C 1
ATOM 688 O O . LEU A 1 83 ? 0.246 -0.258 4.722 1.00 91.81 83 LEU A O 1
ATOM 692 N N . THR A 1 84 ? 1.502 1.481 5.391 1.00 91.25 84 THR A N 1
ATOM 693 C CA . THR A 1 84 ? 1.080 1.436 6.799 1.00 91.25 84 THR A CA 1
ATOM 694 C C . THR A 1 84 ? -0.437 1.550 6.934 1.00 91.25 84 THR A C 1
ATOM 696 O O . THR A 1 84 ? -1.041 0.782 7.674 1.00 91.25 84 THR A O 1
ATOM 699 N N . SER A 1 85 ? -1.078 2.444 6.173 1.00 92.38 85 SER A N 1
ATOM 700 C CA . SER A 1 85 ? -2.543 2.579 6.199 1.00 92.38 85 SER A CA 1
ATOM 701 C C . SER A 1 85 ? -3.252 1.304 5.735 1.00 92.38 85 SER A C 1
ATOM 703 O O . SER A 1 85 ? -4.243 0.907 6.337 1.00 92.38 85 SER A O 1
ATOM 705 N N . SER A 1 86 ? -2.729 0.640 4.700 1.00 92.44 86 SER A N 1
ATOM 706 C CA . SER A 1 86 ? -3.304 -0.606 4.166 1.00 92.44 86 SER A CA 1
ATOM 707 C C . SER A 1 86 ? -3.145 -1.775 5.146 1.00 92.44 86 SER A C 1
ATOM 709 O O . SER A 1 86 ? -4.059 -2.582 5.321 1.00 92.44 86 SER A O 1
ATOM 711 N N . VAL A 1 87 ? -1.999 -1.846 5.832 1.00 94.06 87 VAL A N 1
ATOM 712 C CA . VAL A 1 87 ? -1.769 -2.823 6.907 1.00 94.06 87 VAL A CA 1
ATOM 713 C C . VAL A 1 87 ? -2.744 -2.577 8.056 1.00 94.06 87 VAL A C 1
ATOM 715 O O . VAL A 1 87 ? -3.430 -3.504 8.479 1.00 94.06 87 VAL A O 1
ATOM 718 N N . MET A 1 88 ? -2.880 -1.330 8.515 1.00 93.56 88 MET A N 1
ATOM 719 C CA . MET A 1 88 ? -3.820 -0.988 9.586 1.00 93.56 88 MET A CA 1
ATOM 720 C C . MET A 1 88 ? -5.271 -1.276 9.209 1.00 93.56 88 MET A C 1
AT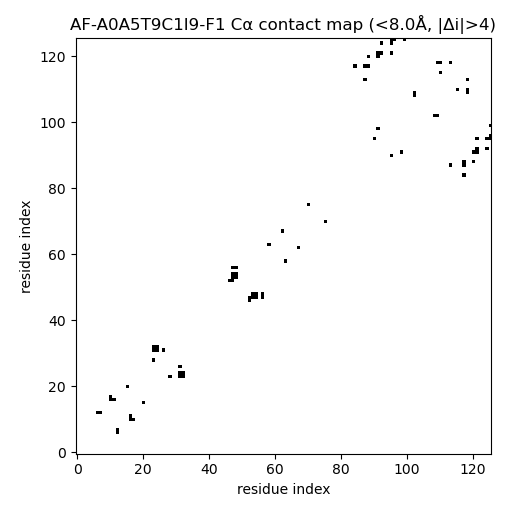OM 722 O O . MET A 1 88 ? -6.029 -1.752 10.046 1.00 93.56 88 MET A O 1
ATOM 726 N N . GLU A 1 89 ? -5.663 -1.045 7.959 1.00 93.56 89 GLU A N 1
ATOM 727 C CA . GLU A 1 89 ? -6.990 -1.413 7.465 1.00 93.56 89 GLU A CA 1
ATOM 728 C C . GLU A 1 89 ? -7.234 -2.926 7.530 1.00 93.56 89 GLU A C 1
ATOM 730 O O . GLU A 1 89 ? -8.312 -3.359 7.936 1.00 93.56 89 GLU A O 1
ATOM 735 N N . THR A 1 90 ? -6.218 -3.730 7.208 1.00 93.44 90 THR A N 1
ATOM 736 C CA . THR A 1 90 ? -6.284 -5.191 7.356 1.00 93.44 90 THR A CA 1
ATOM 737 C C . THR A 1 90 ? -6.482 -5.569 8.825 1.00 93.44 90 THR A C 1
ATOM 739 O O . THR A 1 90 ? -7.397 -6.324 9.145 1.00 93.44 90 THR A O 1
ATOM 742 N N . TYR A 1 91 ? -5.694 -4.987 9.734 1.00 91.69 91 TYR A N 1
ATOM 743 C CA . TYR A 1 91 ? -5.840 -5.227 11.173 1.00 91.69 91 TYR A CA 1
ATOM 744 C C . TYR A 1 91 ? -7.220 -4.835 11.696 1.00 91.69 91 TYR A C 1
ATOM 746 O O . TYR A 1 91 ? -7.850 -5.622 12.390 1.00 91.69 91 TYR A O 1
ATOM 754 N N . ILE A 1 92 ? -7.710 -3.651 11.329 1.00 92.94 92 ILE A N 1
ATOM 755 C CA . ILE A 1 92 ? -9.048 -3.188 11.701 1.00 92.94 92 ILE A CA 1
ATOM 756 C C . ILE A 1 92 ? -10.108 -4.161 11.186 1.00 92.94 92 ILE A C 1
ATOM 758 O O . ILE A 1 92 ? -11.023 -4.488 11.922 1.00 92.94 92 ILE A O 1
ATOM 762 N N . THR A 1 93 ? -9.985 -4.655 9.955 1.00 92.88 93 THR A N 1
ATOM 763 C CA . THR A 1 93 ? -10.989 -5.554 9.369 1.00 92.88 93 THR A CA 1
ATOM 764 C C . THR A 1 93 ? -11.080 -6.882 10.121 1.00 92.88 93 THR A C 1
ATOM 766 O O . THR A 1 93 ? -12.178 -7.336 10.434 1.00 92.88 93 THR A O 1
ATOM 769 N N . TYR A 1 94 ? -9.939 -7.499 10.434 1.00 95.19 94 TYR A N 1
ATOM 770 C CA . TYR A 1 94 ? -9.914 -8.842 11.022 1.00 95.19 94 TYR A CA 1
ATOM 771 C C . TYR A 1 94 ? -9.930 -8.862 12.554 1.00 95.19 94 TYR A C 1
ATOM 773 O O . TYR A 1 94 ? -10.409 -9.833 13.126 1.00 95.19 94 TYR A O 1
ATOM 781 N N . PHE A 1 95 ? -9.452 -7.803 13.209 1.00 93.88 95 PHE A N 1
ATOM 782 C CA . PHE A 1 95 ? -9.274 -7.733 14.665 1.00 93.88 95 PHE A CA 1
ATOM 783 C C . PHE A 1 95 ? -10.032 -6.549 15.293 1.00 93.88 95 PHE A C 1
ATOM 785 O O . PHE A 1 95 ? -9.590 -5.968 16.287 1.00 93.88 95 PHE A O 1
ATOM 792 N N . HIS A 1 96 ? -11.151 -6.113 14.693 1.00 92.19 96 HIS A N 1
ATOM 793 C CA . HIS A 1 96 ? -11.900 -4.952 15.194 1.00 92.19 96 HIS A CA 1
ATOM 794 C C . HIS A 1 96 ? -12.348 -5.124 16.651 1.00 92.19 96 HIS A C 1
ATOM 796 O O . HIS A 1 96 ? -12.286 -4.150 17.399 1.00 92.19 96 HIS A O 1
ATOM 802 N N . TYR A 1 97 ? -12.745 -6.330 17.075 1.00 93.94 97 TYR A N 1
ATOM 803 C CA . TYR A 1 97 ? -13.172 -6.590 18.452 1.00 93.94 97 TYR A CA 1
ATOM 804 C C . TYR A 1 97 ? -12.033 -6.391 19.454 1.00 93.94 97 TYR A C 1
ATOM 806 O O . TYR A 1 97 ? -12.220 -5.718 20.466 1.00 93.94 97 TYR A O 1
ATOM 814 N N . GLU A 1 98 ? -10.842 -6.908 19.162 1.00 93.75 98 GLU A N 1
ATOM 815 C CA . GLU A 1 98 ? -9.658 -6.773 20.011 1.00 93.75 98 GLU A CA 1
ATOM 816 C C . GLU A 1 98 ? -9.178 -5.320 20.068 1.00 93.75 98 GLU A C 1
ATOM 818 O O . GLU A 1 98 ? -8.801 -4.809 21.129 1.00 93.75 98 GLU A O 1
ATOM 823 N N . VAL A 1 99 ? -9.223 -4.619 18.932 1.00 90.81 99 VAL A N 1
ATOM 824 C CA . VAL A 1 99 ? -8.931 -3.183 18.880 1.00 90.81 99 VAL A CA 1
ATOM 825 C C . VAL A 1 99 ? -9.957 -2.413 19.718 1.00 90.81 99 VAL A C 1
ATOM 827 O O . VAL A 1 99 ? -9.579 -1.585 20.547 1.00 90.81 99 VAL A O 1
ATOM 830 N N . ALA A 1 100 ? -11.247 -2.719 19.584 1.00 92.31 100 ALA A N 1
ATOM 831 C CA . ALA A 1 100 ? -12.310 -2.082 20.353 1.00 92.31 100 ALA A CA 1
ATOM 832 C C . ALA A 1 100 ? -12.176 -2.333 21.857 1.00 92.31 100 ALA A C 1
ATOM 834 O O . ALA A 1 100 ? -12.314 -1.393 22.640 1.00 92.31 100 ALA A O 1
ATOM 835 N N . SER A 1 101 ? -11.861 -3.563 22.271 1.00 93.31 101 SER A N 1
ATOM 836 C CA . SER A 1 101 ? -11.680 -3.899 23.684 1.00 93.31 101 SER A CA 1
ATOM 837 C C . SER A 1 101 ? -10.456 -3.207 24.276 1.00 93.31 101 SER A C 1
ATOM 839 O O . SER A 1 101 ? -10.515 -2.706 25.398 1.00 93.31 101 SER A O 1
ATOM 841 N N . THR A 1 102 ? -9.363 -3.128 23.511 1.00 93.81 102 THR A N 1
ATOM 842 C CA . THR A 1 102 ? -8.120 -2.472 23.946 1.00 93.81 102 THR A CA 1
ATOM 843 C C . THR A 1 102 ? -8.328 -0.976 24.168 1.00 93.81 102 THR A C 1
ATOM 845 O O . THR A 1 102 ? -7.864 -0.421 25.163 1.00 93.81 102 THR A O 1
ATOM 848 N N . PHE A 1 103 ? -9.073 -0.325 23.273 1.00 93.19 103 PHE A N 1
ATOM 849 C CA . PHE A 1 103 ? -9.320 1.118 23.310 1.00 93.19 103 PHE A CA 1
ATOM 850 C C . PHE A 1 103 ? -10.693 1.493 23.885 1.00 93.19 103 PHE A C 1
ATOM 852 O O . PHE A 1 103 ? -11.140 2.630 23.728 1.00 93.19 103 PHE A O 1
ATOM 859 N N . TYR A 1 104 ? -11.365 0.576 24.589 1.00 90.19 104 TYR A N 1
ATOM 860 C CA . TYR A 1 104 ? -12.738 0.773 25.071 1.00 90.19 104 TYR A CA 1
ATOM 861 C C . TYR A 1 104 ? -12.899 2.052 25.910 1.00 90.19 104 TYR A C 1
ATOM 863 O O . TYR A 1 104 ? -13.881 2.779 25.771 1.00 90.19 104 TYR A O 1
ATOM 871 N N . ARG A 1 105 ? -11.905 2.367 26.753 1.00 91.19 105 ARG A N 1
ATOM 872 C CA . ARG A 1 105 ? -11.887 3.577 27.600 1.00 91.19 105 ARG A CA 1
ATOM 873 C C . ARG A 1 105 ? -11.149 4.766 26.974 1.00 91.19 105 ARG A C 1
ATOM 875 O O . ARG A 1 105 ? -11.174 5.852 27.542 1.00 91.19 105 ARG A O 1
ATOM 882 N N . SER A 1 106 ? -10.504 4.572 25.827 1.00 93.62 106 SER A N 1
ATOM 883 C CA . SER A 1 106 ? -9.586 5.525 25.188 1.00 93.62 106 SER A CA 1
ATOM 884 C C . SER A 1 106 ? -9.852 5.654 23.685 1.00 93.62 106 SER A C 1
ATOM 886 O O . SER A 1 106 ? -8.949 5.763 22.858 1.00 93.62 106 SER A O 1
ATOM 888 N N . MET A 1 107 ? -11.131 5.688 23.305 1.00 92.19 107 MET A N 1
ATOM 889 C CA . MET A 1 107 ? -11.536 5.744 21.897 1.00 92.19 107 MET A CA 1
ATOM 890 C C . MET A 1 107 ? -11.049 7.021 21.178 1.00 92.19 107 MET A C 1
ATOM 892 O O . MET A 1 107 ? -10.839 7.027 19.964 1.00 92.19 107 MET A O 1
ATOM 896 N N . ALA A 1 108 ? -10.841 8.110 21.926 1.00 93.12 108 ALA A N 1
ATOM 897 C CA . ALA A 1 108 ? -10.236 9.337 21.409 1.00 93.12 108 ALA A CA 1
ATOM 898 C C . ALA A 1 108 ? -8.772 9.125 20.980 1.00 93.12 108 ALA A C 1
ATOM 900 O O . ALA A 1 108 ? -8.374 9.613 19.921 1.00 93.12 108 ALA A O 1
ATOM 901 N N . ASP A 1 109 ? -8.011 8.336 21.742 1.00 93.94 109 ASP A N 1
ATOM 902 C CA . ASP A 1 109 ? -6.617 8.009 21.432 1.00 93.94 109 ASP A CA 1
ATOM 903 C C . ASP A 1 109 ? -6.542 7.103 20.202 1.00 93.94 109 ASP A C 1
ATOM 905 O O . ASP A 1 109 ? -5.716 7.323 19.316 1.00 93.94 109 ASP A O 1
ATOM 909 N N . LEU A 1 110 ? -7.472 6.149 20.074 1.00 93.50 110 LEU A 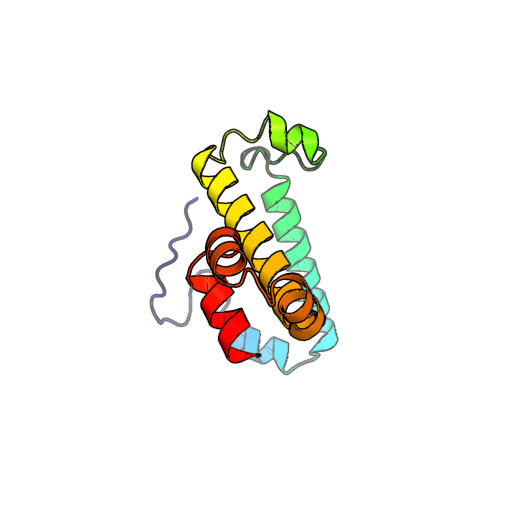N 1
ATOM 910 C CA . LEU A 1 110 ? -7.585 5.335 18.864 1.00 93.50 110 LEU A CA 1
ATOM 911 C C . LEU A 1 110 ? -7.852 6.199 17.625 1.00 93.50 110 LEU A C 1
ATOM 913 O O . LEU A 1 110 ? -7.217 6.009 16.586 1.00 93.50 110 LEU A O 1
ATOM 917 N N . LYS A 1 111 ? -8.758 7.181 17.726 1.00 94.44 111 LYS A N 1
ATOM 918 C CA . LYS A 1 111 ? -9.026 8.127 16.632 1.00 94.44 111 LYS A CA 1
ATOM 919 C C . LYS A 1 111 ? -7.781 8.929 16.260 1.00 94.44 111 LYS A C 1
ATOM 921 O O . LYS A 1 111 ? -7.551 9.164 15.074 1.00 94.44 111 LYS A O 1
ATOM 926 N N . TYR A 1 112 ? -7.002 9.356 17.250 1.00 94.00 112 TYR A N 1
ATOM 927 C CA . TYR A 1 112 ? -5.752 10.071 17.016 1.00 94.00 112 TYR A CA 1
ATOM 928 C C . TYR A 1 112 ? -4.728 9.192 16.281 1.00 94.00 112 TYR A C 1
ATOM 930 O O . TYR A 1 112 ? -4.176 9.625 15.272 1.00 94.00 112 TYR A O 1
ATOM 938 N N . LEU A 1 113 ? -4.541 7.942 16.721 1.00 91.00 113 LEU A N 1
ATOM 939 C CA . LEU A 1 113 ? -3.587 6.996 16.129 1.00 91.00 113 LEU A CA 1
ATOM 940 C C . LEU A 1 113 ? -3.952 6.583 14.698 1.00 91.00 113 LEU A C 1
ATOM 942 O O . LEU A 1 113 ? -3.085 6.513 13.829 1.00 91.00 113 LEU A O 1
ATOM 946 N N . LEU A 1 114 ? -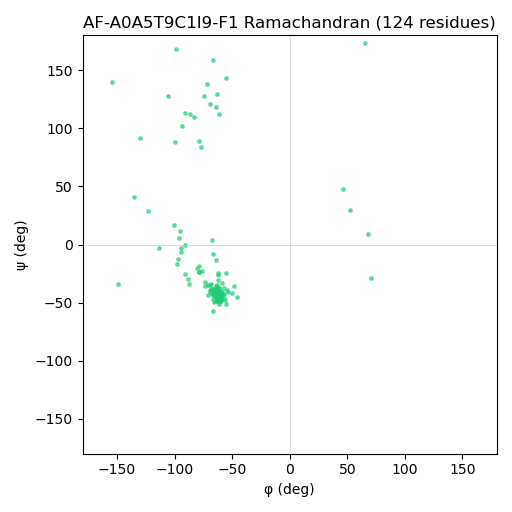5.231 6.307 14.443 1.00 91.75 114 LEU A N 1
ATOM 947 C CA . LEU A 1 114 ? -5.711 5.888 13.124 1.00 91.75 114 LEU A CA 1
ATOM 948 C C . LEU A 1 114 ? -5.876 7.062 12.149 1.00 91.75 114 LEU A C 1
ATOM 950 O O . LEU A 1 114 ? -5.890 6.878 10.928 1.00 91.75 114 LEU A O 1
ATOM 954 N N . GLY A 1 115 ? -6.052 8.272 12.675 1.00 92.69 115 GLY A N 1
ATOM 955 C CA . GLY A 1 115 ? -6.529 9.408 11.903 1.00 92.69 115 GLY A CA 1
ATOM 956 C C . GLY A 1 115 ? -7.969 9.218 11.406 1.00 92.69 115 GLY A C 1
ATOM 957 O O . GLY A 1 115 ? -8.591 8.160 11.525 1.00 92.69 115 GLY A O 1
ATOM 958 N N . ASN A 1 116 ? -8.533 10.271 10.810 1.00 92.88 116 ASN A N 1
ATOM 959 C CA . ASN A 1 116 ? -9.964 10.308 10.482 1.00 92.88 116 ASN A CA 1
ATOM 960 C C . ASN A 1 116 ? -10.413 9.217 9.492 1.00 92.88 116 ASN A C 1
ATOM 962 O O . ASN A 1 116 ? -11.505 8.674 9.644 1.00 92.88 116 ASN A O 1
ATOM 966 N N . SER A 1 117 ? -9.590 8.887 8.491 1.00 92.19 117 SER A N 1
ATOM 967 C CA . SER A 1 117 ? -9.958 7.926 7.440 1.00 92.19 117 SER A CA 1
ATOM 968 C C . SER A 1 117 ? -10.116 6.503 7.989 1.00 92.19 117 SER A C 1
ATOM 970 O O . SER A 1 117 ? -11.194 5.916 7.898 1.00 92.19 117 SER A O 1
ATOM 972 N N . LEU A 1 118 ? -9.071 5.967 8.628 1.00 93.50 118 LEU A N 1
ATOM 973 C CA . LEU A 1 118 ? -9.086 4.605 9.170 1.00 93.50 118 LEU A CA 1
ATOM 974 C C . LEU A 1 118 ? -10.029 4.483 10.369 1.00 93.50 118 LEU A C 1
ATOM 976 O O . LEU A 1 118 ? -10.710 3.471 10.502 1.00 93.50 118 LEU A O 1
ATOM 980 N N . TYR A 1 119 ? -10.144 5.526 11.195 1.00 95.00 119 TYR A N 1
ATOM 981 C CA . TYR A 1 119 ? -11.099 5.526 12.302 1.00 95.00 119 TYR A CA 1
ATOM 982 C C . TYR A 1 119 ? -12.556 5.463 11.823 1.00 95.00 119 TYR A C 1
ATOM 984 O O . TYR A 1 119 ? -13.380 4.794 12.442 1.00 95.00 119 TYR A O 1
ATOM 992 N N . THR A 1 120 ? -12.879 6.110 10.697 1.00 94.12 120 THR A N 1
ATOM 993 C CA . THR A 1 120 ? -14.216 6.001 10.089 1.00 94.12 120 THR A CA 1
ATOM 994 C C . THR A 1 120 ? -14.502 4.569 9.641 1.00 94.12 120 THR A C 1
ATOM 996 O O . THR A 1 120 ? -15.602 4.075 9.871 1.00 94.12 120 THR A O 1
ATOM 999 N N . LYS A 1 121 ? -13.510 3.874 9.066 1.00 92.25 121 LYS A N 1
ATOM 1000 C CA . LYS A 1 121 ? -13.641 2.454 8.699 1.00 92.25 121 LYS A CA 1
ATOM 1001 C C . LYS A 1 121 ? -13.819 1.559 9.925 1.00 92.25 121 LYS A C 1
ATOM 1003 O O . LYS A 1 121 ? -14.712 0.724 9.930 1.00 92.25 121 LYS A O 1
ATOM 1008 N N . PHE A 1 122 ? -13.025 1.777 10.974 1.00 94.19 122 PHE A N 1
ATOM 1009 C CA . PHE A 1 122 ? -13.168 1.063 12.244 1.00 94.19 122 PHE A CA 1
ATOM 1010 C C . PHE A 1 122 ? -14.576 1.223 12.829 1.00 94.19 122 PHE A C 1
ATOM 1012 O O . PHE A 1 122 ? -15.211 0.233 13.167 1.00 94.19 122 PHE A O 1
ATOM 1019 N N . LYS A 1 123 ? -15.103 2.453 12.871 1.00 92.94 123 LYS A N 1
ATOM 1020 C CA . LYS A 1 123 ? -16.471 2.720 13.336 1.00 92.94 123 LYS A CA 1
ATOM 1021 C C . LYS A 1 123 ? -17.569 2.068 12.496 1.00 92.94 123 LYS A C 1
ATOM 1023 O O . LYS A 1 123 ? -18.669 1.929 12.998 1.00 92.94 123 LYS A O 1
ATOM 1028 N N . ALA A 1 124 ? -17.319 1.761 11.226 1.00 91.81 124 ALA A N 1
ATOM 1029 C CA . ALA A 1 124 ? -18.314 1.113 10.374 1.00 91.81 124 ALA A CA 1
ATOM 1030 C C . ALA A 1 124 ? -18.414 -0.401 10.627 1.00 91.81 124 ALA A C 1
ATOM 1032 O O . ALA A 1 124 ? -19.397 -1.017 10.226 1.00 91.81 124 ALA A O 1
ATOM 1033 N N . LEU A 1 125 ? -17.391 -0.990 11.253 1.00 86.75 125 LEU A N 1
ATOM 1034 C CA . LEU A 1 125 ? -17.316 -2.416 11.585 1.00 86.75 125 LEU A CA 1
ATOM 1035 C C . LEU A 1 125 ? -17.734 -2.719 13.029 1.00 86.75 125 LEU A C 1
ATOM 1037 O O . LEU A 1 125 ? -17.903 -3.884 13.370 1.00 86.75 125 LEU A O 1
ATOM 1041 N N . ASN A 1 126 ? -17.852 -1.686 13.862 1.00 67.19 126 ASN A N 1
ATOM 1042 C CA . ASN A 1 126 ? -18.150 -1.754 15.292 1.00 67.19 126 ASN A CA 1
ATOM 1043 C C . ASN A 1 126 ? -19.570 -1.250 15.555 1.00 67.19 126 ASN A C 1
ATOM 1045 O O . ASN A 1 126 ? -20.260 -1.835 16.414 1.00 67.19 126 ASN A O 1
#